Protein AF-A0A9X0WL91-F1 (afdb_monomer_lite)

Sequence (96 aa):
EVLEYWFFERFRGLTAKEIWAMLNLLTPIQETRAYQSIFAEGKASTLKRQLTRRFGPLPAWAGQRIDAATVAQLDGWLDGIFDAANLEDLIGPESG

pLDDT: mean 87.95, std 10.57, range [55.81, 97.94]

Organism: NCBI:txid382777

Secondary structure (DSSP, 8-state):
-HHHHHHHHHTTTS-HHHHHHHHHHH--GGGSHHHHHHHHHHHHHHHHHHHHHHHSSPPHHHHHHHHT--HHHHHHHHHGGGT-SSHHHHH-S---

InterPro domains:
  IPR025587 Domain of unknown function DUF4351 [PF14261] (37-90)

Radius of gyration: 16.28 Å; chains: 1; bounding box: 46×19×41 Å

Foldseek 3Di:
DVPVVVLCVVCVVDDPVRSQVVCCVPPVCCPDPVVFLVLLVVLLVVLLVLQCVVPNHDDPQLSVLSNPDGPVLSVQLVVCVVVAPHSCSRRNDRDD

Structure (mmCIF, N/CA/C/O backbone):
data_AF-A0A9X0WL91-F1
#
_entry.id   AF-A0A9X0WL91-F1
#
loop_
_atom_site.group_PDB
_atom_site.id
_atom_site.type_symbol
_atom_site.labe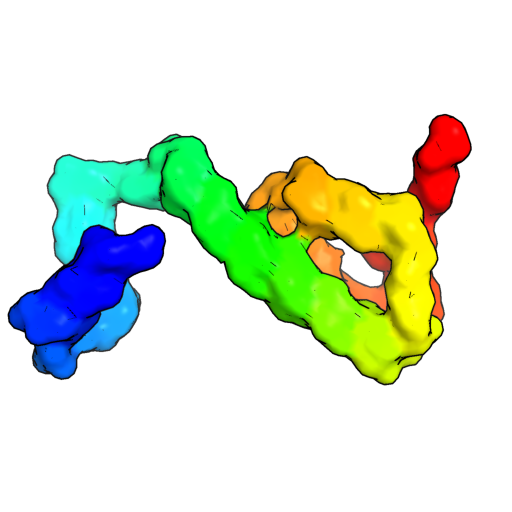l_atom_id
_atom_site.label_alt_id
_atom_site.label_comp_id
_atom_site.label_asym_id
_atom_site.label_entity_id
_atom_site.label_seq_id
_atom_site.pdbx_PDB_ins_code
_atom_site.Cartn_x
_atom_site.Cartn_y
_atom_site.Cartn_z
_atom_site.occupancy
_atom_site.B_iso_or_equiv
_atom_site.auth_seq_id
_atom_site.auth_comp_id
_atom_site.auth_asym_id
_atom_site.auth_atom_id
_atom_site.pdbx_PDB_model_num
ATOM 1 N N . GLU A 1 1 ? -3.907 -11.214 14.414 1.00 62.75 1 GLU A N 1
ATOM 2 C CA . GLU A 1 1 ? -5.200 -11.690 13.867 1.00 62.75 1 GLU A CA 1
ATOM 3 C C . GLU A 1 1 ? -6.265 -11.969 14.936 1.00 62.75 1 GLU A C 1
ATOM 5 O O . GLU A 1 1 ? -7.360 -11.445 14.804 1.00 62.75 1 GLU A O 1
ATOM 10 N N . VAL A 1 2 ? -5.978 -12.699 16.025 1.00 68.12 2 VAL A N 1
ATOM 11 C CA . VAL A 1 2 ? -6.993 -13.157 17.013 1.00 68.12 2 VAL A CA 1
ATOM 12 C C . VAL A 1 2 ? -7.905 -12.055 17.585 1.00 68.12 2 VAL A C 1
ATOM 14 O O . VAL A 1 2 ? -9.084 -12.303 17.809 1.00 68.12 2 VAL A O 1
ATOM 17 N N . LEU A 1 3 ? -7.397 -10.838 17.801 1.00 66.88 3 LEU A N 1
ATOM 18 C CA . LEU A 1 3 ? -8.178 -9.761 18.418 1.00 66.88 3 LEU A CA 1
ATOM 19 C C . LEU A 1 3 ? -9.260 -9.198 17.481 1.00 66.88 3 LEU A C 1
ATOM 21 O O . LEU A 1 3 ? -10.407 -9.061 17.892 1.00 66.88 3 LEU A O 1
ATOM 25 N N . GLU A 1 4 ? -8.913 -8.898 16.226 1.00 65.62 4 GLU A N 1
ATOM 26 C CA . GLU A 1 4 ? -9.868 -8.368 15.241 1.00 65.62 4 GLU A CA 1
ATOM 27 C C . GLU A 1 4 ? -10.943 -9.402 14.921 1.00 65.62 4 GLU A C 1
ATOM 29 O O . GLU A 1 4 ? -12.130 -9.088 14.974 1.00 65.62 4 GLU A O 1
ATOM 34 N N . TYR A 1 5 ? -10.542 -10.655 14.685 1.00 69.81 5 TYR A N 1
ATOM 35 C CA . TYR A 1 5 ? -11.484 -11.755 14.478 1.00 69.81 5 TYR A CA 1
ATOM 36 C C . TYR A 1 5 ? -12.427 -11.932 15.671 1.00 69.81 5 TYR A C 1
ATOM 38 O O . TYR A 1 5 ? -13.637 -12.029 15.475 1.00 69.81 5 TYR A O 1
ATOM 46 N N . TRP A 1 6 ? -11.907 -11.874 16.902 1.00 76.44 6 TRP A N 1
ATOM 47 C CA . TRP A 1 6 ? -12.740 -11.919 18.102 1.00 76.44 6 TRP A CA 1
ATOM 48 C C . TRP A 1 6 ? -13.724 -10.746 18.165 1.00 76.44 6 TRP A C 1
ATOM 50 O O . TRP A 1 6 ? -14.888 -10.942 18.507 1.00 76.44 6 TRP A O 1
ATOM 60 N N . PHE A 1 7 ? -13.301 -9.531 17.800 1.00 74.88 7 PHE A N 1
ATOM 61 C CA . PHE A 1 7 ? -14.187 -8.365 17.750 1.00 74.88 7 PHE A CA 1
ATOM 62 C C . PHE A 1 7 ? -15.300 -8.533 16.709 1.00 74.88 7 PHE A C 1
ATOM 64 O O . PHE A 1 7 ? -16.464 -8.283 17.026 1.00 74.88 7 PHE A O 1
ATOM 71 N N . PHE A 1 8 ? -14.979 -9.013 15.508 1.00 73.25 8 PHE A N 1
ATOM 72 C CA . PHE A 1 8 ? -15.977 -9.297 14.474 1.00 73.25 8 PHE A CA 1
ATOM 73 C C . PHE A 1 8 ? -16.948 -10.414 14.891 1.00 73.25 8 PHE A C 1
ATOM 75 O O . PHE A 1 8 ? -18.152 -10.307 14.655 1.00 73.25 8 PHE A O 1
ATOM 82 N N . GLU A 1 9 ? -16.471 -11.449 15.588 1.00 79.69 9 GLU A N 1
ATOM 83 C CA . GLU A 1 9 ? -17.324 -12.507 16.149 1.00 79.69 9 GLU A CA 1
ATOM 84 C C . GLU A 1 9 ? -18.202 -12.030 17.313 1.00 79.69 9 GLU A C 1
ATOM 86 O O . GLU A 1 9 ? -19.345 -12.481 17.463 1.00 79.69 9 GLU A O 1
ATOM 91 N N . ARG A 1 10 ? -17.677 -11.125 18.145 1.00 85.00 10 ARG A N 1
ATOM 92 C CA . ARG A 1 10 ? -18.357 -10.530 19.303 1.00 85.00 10 ARG A CA 1
ATOM 93 C C . ARG A 1 10 ? -19.451 -9.556 18.870 1.00 85.00 10 ARG A C 1
ATOM 95 O O . ARG A 1 10 ? -20.505 -9.525 19.506 1.00 85.00 10 ARG A O 1
ATOM 102 N N . PHE A 1 11 ? -19.211 -8.787 17.807 1.00 84.75 11 PHE A N 1
ATOM 103 C CA . PHE A 1 11 ? -20.067 -7.697 17.328 1.00 84.75 11 PHE A CA 1
ATOM 104 C C . PHE A 1 11 ? -20.604 -7.948 15.911 1.00 84.75 11 PHE A C 1
ATOM 106 O O . PHE A 1 11 ? -20.516 -7.094 15.036 1.00 84.75 11 PHE A O 1
ATOM 113 N N . ARG A 1 12 ? -21.232 -9.108 15.692 1.00 83.88 12 ARG A N 1
ATOM 114 C CA . ARG A 1 12 ? -21.717 -9.547 14.363 1.00 83.88 12 ARG A CA 1
ATOM 115 C C . ARG A 1 12 ? -22.739 -8.622 13.691 1.00 83.88 12 ARG A C 1
ATOM 117 O O . ARG A 1 12 ? -22.985 -8.762 12.500 1.00 83.88 12 ARG A O 1
ATOM 124 N N . GLY A 1 13 ? -23.389 -7.746 14.457 1.00 88.00 13 GLY A N 1
ATOM 125 C CA . GLY A 1 13 ? -24.374 -6.786 13.948 1.00 88.00 13 GLY A CA 1
ATOM 126 C C . GLY A 1 13 ? -23.772 -5.463 13.478 1.00 88.00 13 GLY A C 1
ATOM 127 O O . GLY A 1 13 ? -24.514 -4.625 12.978 1.00 88.00 13 GLY A O 1
ATOM 128 N N . LEU A 1 14 ? -22.466 -5.263 13.664 1.00 86.19 14 LEU A N 1
ATOM 129 C CA . LEU A 1 14 ? -21.771 -4.042 13.285 1.00 86.19 14 LEU A CA 1
ATOM 130 C C . LEU A 1 14 ? -20.914 -4.278 12.046 1.00 86.19 14 LEU A C 1
ATOM 132 O O . LEU A 1 14 ? -20.265 -5.310 11.876 1.00 86.19 14 LEU A O 1
ATOM 136 N N . THR A 1 15 ? -20.883 -3.274 11.186 1.00 87.88 15 THR A N 1
ATOM 137 C CA . THR A 1 15 ? -19.945 -3.183 10.074 1.00 87.88 15 THR A CA 1
ATOM 138 C C . THR A 1 15 ? -18.522 -2.971 10.590 1.00 87.88 15 THR A C 1
ATOM 140 O O . THR A 1 15 ? -18.301 -2.467 11.693 1.00 87.88 15 THR A O 1
ATOM 143 N N . ALA A 1 16 ? -17.523 -3.267 9.751 1.00 81.50 16 ALA A N 1
ATOM 144 C CA . ALA A 1 16 ? -16.133 -2.935 10.059 1.00 81.50 16 ALA A CA 1
ATOM 145 C C . ALA A 1 16 ? -15.961 -1.457 10.423 1.00 81.50 16 ALA A C 1
ATOM 147 O O . ALA A 1 16 ? -15.303 -1.150 11.409 1.00 81.50 16 ALA A O 1
ATOM 148 N N . LYS A 1 17 ? -16.613 -0.545 9.694 1.00 82.38 17 LYS A N 1
ATOM 149 C CA . LYS A 1 17 ? -16.557 0.893 9.982 1.00 82.38 17 LYS A CA 1
ATOM 150 C C . LYS A 1 17 ? -17.074 1.230 11.387 1.00 82.38 17 LYS A C 1
ATOM 152 O O . LYS A 1 17 ? -16.473 2.056 12.067 1.00 82.38 17 LYS A O 1
ATOM 157 N N . GLU A 1 18 ? -18.160 0.598 11.824 1.00 84.44 18 GLU A N 1
ATOM 158 C CA . GLU A 1 18 ? -18.736 0.807 13.160 1.00 84.44 18 GLU A CA 1
ATOM 159 C C . GLU A 1 18 ? -17.851 0.224 14.267 1.00 84.44 18 GLU A C 1
ATOM 161 O O . GLU A 1 18 ? -17.626 0.886 15.279 1.00 84.44 18 GLU A O 1
ATOM 166 N N . ILE A 1 19 ? -17.276 -0.964 14.052 1.00 81.88 19 ILE A N 1
ATOM 167 C CA . ILE A 1 19 ? -16.315 -1.574 14.985 1.00 81.88 19 ILE A CA 1
ATOM 168 C C . ILE A 1 19 ? -15.069 -0.687 15.122 1.00 81.88 19 ILE A C 1
ATOM 170 O O . ILE A 1 19 ? -14.627 -0.404 16.235 1.00 81.88 19 ILE A O 1
ATOM 174 N N . TRP A 1 20 ? -14.552 -0.172 14.005 1.00 75.88 20 TRP A N 1
ATOM 175 C CA . TRP A 1 20 ? -13.432 0.770 13.984 1.00 75.88 20 TRP A CA 1
ATOM 176 C C . TRP A 1 20 ? -13.738 2.067 14.734 1.00 75.88 20 TRP A C 1
ATOM 178 O O . TRP A 1 20 ? -12.901 2.543 15.500 1.00 75.88 20 TRP A O 1
ATOM 188 N N . ALA A 1 21 ? -14.941 2.621 14.568 1.00 80.44 21 ALA A N 1
ATOM 189 C CA . ALA A 1 21 ? -15.364 3.819 15.289 1.00 80.44 21 ALA A CA 1
ATOM 190 C C . ALA A 1 21 ? -15.436 3.588 16.808 1.00 80.44 21 ALA A C 1
ATOM 192 O O . ALA A 1 21 ? -14.990 4.437 17.578 1.00 80.44 21 ALA A O 1
ATOM 193 N N . MET A 1 22 ? -15.943 2.430 17.246 1.00 75.31 22 MET A N 1
ATOM 194 C CA . MET A 1 22 ? -15.980 2.064 18.666 1.00 75.31 22 MET A CA 1
ATOM 195 C C . MET A 1 22 ? -14.583 1.920 19.269 1.00 75.31 22 MET A C 1
ATOM 197 O O . MET A 1 22 ? -14.340 2.403 20.374 1.00 75.31 22 MET A O 1
ATOM 201 N N . LEU A 1 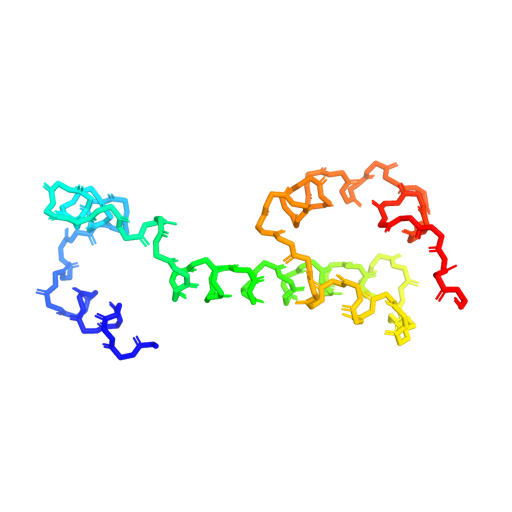23 ? -13.665 1.265 18.557 1.00 71.25 23 LEU A N 1
ATOM 202 C CA . LEU A 1 23 ? -12.300 1.060 19.038 1.00 71.25 23 LEU A CA 1
ATOM 203 C C . LEU A 1 23 ? -11.535 2.386 19.124 1.00 71.25 23 LEU A C 1
ATOM 205 O O . LEU A 1 23 ? -10.917 2.658 20.152 1.00 71.25 23 LEU A O 1
ATOM 209 N N . ASN A 1 24 ? -11.675 3.252 18.116 1.00 68.12 24 ASN A N 1
ATOM 210 C CA . ASN A 1 24 ? -11.011 4.558 18.073 1.00 68.12 24 ASN A CA 1
ATOM 211 C C . ASN A 1 24 ? -11.428 5.526 19.174 1.00 68.12 24 ASN A C 1
ATOM 213 O O . ASN A 1 24 ? -10.640 6.393 19.539 1.00 68.12 24 ASN A O 1
ATOM 217 N N . LEU A 1 25 ? -12.643 5.386 19.708 1.00 67.12 25 LEU A N 1
ATOM 218 C CA . LEU A 1 25 ? -13.106 6.189 20.842 1.00 67.12 25 LEU A CA 1
ATOM 219 C C . LEU A 1 25 ? -12.347 5.873 22.139 1.00 67.12 25 LEU A C 1
ATOM 221 O O . LEU A 1 25 ? -12.266 6.729 23.016 1.00 67.12 25 LEU A O 1
ATOM 225 N N . LEU A 1 26 ? -11.809 4.658 22.273 1.00 63.53 26 LEU A N 1
ATOM 226 C CA . LEU A 1 26 ? -11.150 4.183 23.495 1.00 63.53 26 LEU A CA 1
ATOM 227 C C . LEU A 1 26 ? -9.631 4.079 23.346 1.00 63.53 26 LEU A C 1
ATOM 229 O O . LEU A 1 26 ? -8.903 4.260 24.317 1.00 63.53 26 LEU A O 1
ATOM 233 N N . THR A 1 27 ? -9.143 3.769 22.146 1.00 66.00 27 THR A N 1
ATOM 234 C CA . THR A 1 27 ? -7.713 3.692 21.822 1.00 66.00 27 THR A CA 1
ATOM 235 C C . THR A 1 27 ? -7.523 3.986 20.333 1.00 66.00 27 THR A C 1
ATOM 237 O O . THR A 1 27 ? -8.138 3.299 19.519 1.00 66.00 27 THR A O 1
ATOM 240 N N . PRO A 1 28 ? -6.670 4.950 19.935 1.00 76.25 28 PRO A N 1
ATOM 241 C CA . PRO A 1 28 ? -6.384 5.219 18.527 1.00 76.25 28 PRO A CA 1
ATOM 242 C C . PRO A 1 28 ? -5.505 4.097 17.962 1.00 76.25 28 PRO A C 1
ATOM 244 O O . PRO A 1 28 ? -4.296 4.231 17.785 1.00 76.25 28 PRO A O 1
ATOM 247 N N . ILE A 1 29 ? -6.104 2.932 17.719 1.00 77.56 29 ILE A N 1
ATOM 248 C CA . ILE A 1 29 ? -5.381 1.718 17.340 1.00 77.56 29 ILE A CA 1
ATOM 249 C C . ILE A 1 29 ? -4.635 1.878 16.010 1.00 77.56 29 ILE A C 1
ATOM 251 O O . ILE A 1 29 ? -3.629 1.198 15.822 1.00 77.56 29 ILE A O 1
ATOM 255 N N . GLN A 1 30 ? -5.012 2.839 15.153 1.00 77.81 30 GLN A N 1
ATOM 256 C CA . GLN A 1 30 ? -4.262 3.162 13.930 1.00 77.81 30 GLN A CA 1
ATOM 257 C C . GLN A 1 30 ? -2.865 3.723 14.181 1.00 77.81 30 GLN A C 1
ATOM 259 O O . GLN A 1 30 ? -1.980 3.589 13.335 1.00 77.81 30 GLN A O 1
ATOM 264 N N . GLU A 1 31 ? -2.653 4.349 15.333 1.00 81.88 31 GLU A N 1
ATOM 265 C CA . GLU A 1 31 ? -1.349 4.883 15.719 1.00 81.88 31 GLU A CA 1
ATOM 266 C C . GLU A 1 31 ? -0.430 3.785 16.264 1.00 81.88 31 GLU A C 1
ATOM 268 O O . GLU A 1 31 ? 0.781 3.976 16.392 1.00 81.88 31 GLU A O 1
ATOM 273 N N . THR A 1 32 ? -0.978 2.605 16.565 1.00 85.88 32 THR A N 1
ATOM 274 C CA . THR A 1 32 ? -0.172 1.494 17.059 1.00 85.88 32 THR A CA 1
ATOM 275 C C . THR A 1 32 ? 0.660 0.894 15.933 1.00 85.88 32 THR A C 1
ATOM 277 O O . THR A 1 32 ? 0.176 0.620 14.833 1.00 85.88 32 THR A O 1
ATOM 280 N N . ARG A 1 33 ? 1.925 0.597 16.242 1.00 85.62 33 ARG A N 1
ATOM 281 C CA . ARG A 1 33 ? 2.826 -0.103 15.313 1.00 85.62 33 ARG A CA 1
ATOM 282 C C . ARG A 1 33 ? 2.262 -1.451 14.860 1.00 85.62 33 ARG A C 1
ATOM 284 O O . ARG A 1 33 ? 2.448 -1.828 13.711 1.00 85.62 33 ARG A O 1
ATOM 291 N N . ALA A 1 34 ? 1.563 -2.158 15.751 1.00 84.38 34 ALA A N 1
ATOM 292 C CA . ALA A 1 34 ? 0.952 -3.447 15.445 1.00 84.38 34 ALA A CA 1
ATOM 293 C C . ALA A 1 34 ? -0.105 -3.324 14.339 1.00 84.38 34 ALA A C 1
ATOM 295 O O . ALA A 1 34 ? -0.060 -4.077 13.369 1.00 84.38 34 ALA A O 1
ATOM 296 N N . TYR A 1 35 ? -1.009 -2.346 14.449 1.00 84.81 35 TYR A N 1
ATOM 297 C CA . TYR A 1 35 ? -1.998 -2.102 13.404 1.00 84.81 35 TYR A CA 1
ATOM 298 C C . TYR A 1 35 ? -1.348 -1.680 12.088 1.00 84.81 35 TYR A C 1
ATOM 300 O O . TYR A 1 35 ? -1.688 -2.211 11.035 1.00 84.81 35 TYR A O 1
ATOM 308 N N . GLN A 1 36 ? -0.385 -0.757 12.144 1.00 87.31 36 GLN A N 1
ATOM 309 C CA . GLN A 1 36 ? 0.315 -0.287 10.950 1.00 87.31 36 GLN A CA 1
ATOM 310 C C . GLN A 1 36 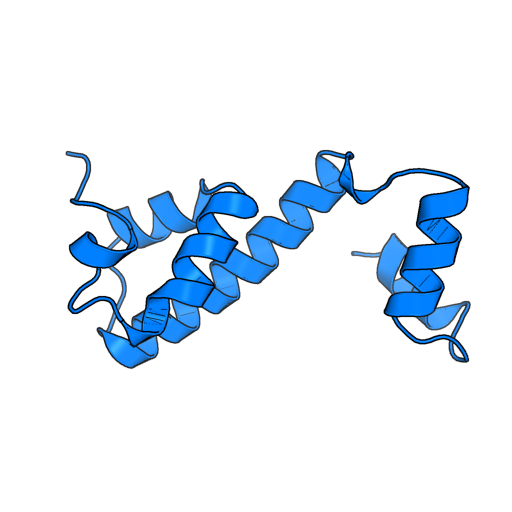? 1.024 -1.431 10.215 1.00 87.31 36 GLN A C 1
ATOM 312 O O . GLN A 1 36 ? 0.953 -1.470 8.992 1.00 87.31 36 GLN A O 1
ATOM 317 N N . SER A 1 37 ? 1.634 -2.379 10.939 1.00 88.00 37 SER A N 1
ATOM 318 C CA . SER A 1 37 ? 2.259 -3.576 10.351 1.00 88.00 37 SER A CA 1
ATOM 319 C C . SER A 1 37 ? 1.235 -4.469 9.657 1.00 88.00 37 SER A C 1
ATOM 321 O O . SER A 1 37 ? 1.373 -4.740 8.469 1.00 88.00 37 SER A O 1
ATOM 323 N N . ILE A 1 38 ? 0.165 -4.859 10.362 1.00 89.25 38 ILE A N 1
ATOM 324 C CA . ILE A 1 38 ? -0.887 -5.736 9.816 1.00 89.25 38 ILE A CA 1
ATOM 325 C C . ILE A 1 38 ? -1.503 -5.111 8.560 1.00 89.25 38 ILE A C 1
ATOM 327 O O . ILE A 1 38 ? -1.709 -5.771 7.539 1.00 89.25 38 ILE A O 1
ATOM 331 N N . PHE A 1 39 ? -1.779 -3.812 8.621 1.00 89.06 39 PHE A N 1
ATOM 332 C CA . PHE A 1 39 ? -2.389 -3.096 7.516 1.00 89.06 39 PHE A CA 1
ATOM 333 C C . PHE A 1 39 ? -1.424 -2.921 6.335 1.00 89.06 39 PHE A C 1
ATOM 335 O O . PHE A 1 39 ? -1.837 -3.084 5.184 1.00 89.06 39 PHE A O 1
ATOM 342 N N . ALA A 1 40 ? -0.140 -2.650 6.596 1.00 93.56 40 ALA A N 1
ATOM 343 C CA . ALA A 1 40 ? 0.891 -2.595 5.563 1.00 93.56 40 ALA A CA 1
ATOM 344 C C . ALA A 1 40 ? 1.067 -3.953 4.869 1.00 93.56 40 ALA A C 1
ATOM 346 O O . ALA A 1 40 ? 1.047 -4.003 3.644 1.00 93.56 40 ALA A O 1
ATOM 347 N N . GLU A 1 41 ? 1.131 -5.059 5.613 1.00 94.31 41 GLU A N 1
ATOM 348 C CA . GLU A 1 41 ? 1.241 -6.417 5.058 1.00 94.31 41 GLU A CA 1
ATOM 349 C C . GLU A 1 41 ? 0.072 -6.750 4.112 1.00 94.31 41 GLU A C 1
ATOM 351 O O . GLU A 1 41 ? 0.272 -7.242 2.994 1.00 94.31 41 GLU A O 1
ATOM 356 N N . GLY A 1 42 ? -1.160 -6.411 4.509 1.00 95.00 42 GLY A N 1
ATOM 357 C CA . GLY A 1 42 ? -2.349 -6.600 3.673 1.00 95.00 42 GLY A CA 1
ATOM 358 C C . GLY A 1 42 ? -2.312 -5.786 2.372 1.00 95.00 42 GLY A C 1
ATOM 359 O O . GLY A 1 42 ? -2.653 -6.296 1.292 1.00 95.00 42 GLY A O 1
ATOM 360 N N . LYS A 1 43 ? -1.854 -4.530 2.446 1.00 97.06 43 LYS A N 1
ATOM 361 C CA . LYS A 1 43 ? -1.684 -3.664 1.269 1.00 97.06 43 LYS A CA 1
ATOM 362 C C . LYS A 1 43 ? -0.550 -4.131 0.370 1.00 97.06 43 LYS A C 1
ATOM 364 O O . LYS A 1 43 ? -0.760 -4.238 -0.835 1.00 97.06 43 LYS A O 1
ATOM 369 N N . ALA A 1 44 ? 0.599 -4.482 0.939 1.00 97.75 44 ALA A N 1
ATOM 370 C CA . ALA A 1 44 ? 1.753 -5.024 0.234 1.00 97.75 44 ALA A CA 1
ATOM 371 C C . ALA A 1 44 ? 1.375 -6.281 -0.560 1.00 97.75 44 ALA A C 1
ATOM 373 O O . ALA A 1 44 ? 1.631 -6.361 -1.762 1.00 97.75 44 ALA A O 1
ATOM 374 N N . SER A 1 45 ? 0.671 -7.228 0.067 1.00 97.81 45 SER A N 1
ATOM 375 C CA . SER A 1 45 ? 0.157 -8.433 -0.599 1.00 97.81 45 SER A CA 1
ATOM 376 C C . SER A 1 45 ? -0.780 -8.102 -1.769 1.00 97.81 45 SER A C 1
ATOM 378 O O . SER A 1 45 ? -0.692 -8.691 -2.854 1.00 97.81 45 SER A O 1
ATOM 380 N N . THR A 1 46 ? -1.666 -7.120 -1.583 1.00 97.69 46 THR A N 1
ATOM 381 C CA . THR A 1 46 ? -2.578 -6.669 -2.640 1.00 97.69 46 THR A CA 1
ATOM 382 C C . THR A 1 46 ? -1.840 -6.007 -3.793 1.00 97.69 46 THR A C 1
ATOM 384 O O . THR A 1 46 ? -2.056 -6.401 -4.940 1.00 97.69 46 THR A O 1
ATOM 387 N N . LEU A 1 47 ? -0.937 -5.074 -3.505 1.00 97.75 47 LEU A N 1
ATOM 388 C CA . LEU A 1 47 ? -0.129 -4.395 -4.507 1.00 97.75 47 LEU A CA 1
ATOM 389 C C . LEU A 1 47 ? 0.709 -5.400 -5.304 1.00 97.75 47 LEU A C 1
ATOM 391 O O . LEU A 1 47 ? 0.648 -5.402 -6.531 1.00 97.75 47 LEU A O 1
ATOM 395 N N . LYS A 1 48 ? 1.396 -6.332 -4.629 1.00 97.75 48 LYS A N 1
ATOM 396 C CA . LYS A 1 48 ? 2.182 -7.383 -5.290 1.00 97.75 48 LYS A CA 1
ATOM 397 C C . LYS A 1 48 ? 1.346 -8.197 -6.269 1.00 97.75 48 LYS A C 1
ATOM 399 O O . LYS A 1 48 ? 1.748 -8.398 -7.409 1.00 97.75 48 LYS A O 1
ATOM 404 N N . ARG A 1 49 ? 0.155 -8.637 -5.853 1.00 97.88 49 ARG A N 1
ATOM 405 C CA . ARG A 1 49 ? -0.757 -9.401 -6.718 1.00 97.88 49 ARG A CA 1
ATOM 406 C C . ARG A 1 49 ? -1.169 -8.610 -7.959 1.00 97.88 49 ARG A C 1
ATOM 408 O O . ARG A 1 49 ? -1.243 -9.194 -9.038 1.00 97.88 49 ARG A O 1
ATOM 415 N N . GLN A 1 50 ? -1.465 -7.319 -7.816 1.00 97.00 50 GLN A N 1
ATOM 416 C CA . GLN A 1 50 ? -1.873 -6.487 -8.948 1.00 97.00 50 GLN A CA 1
ATOM 417 C C . GLN A 1 50 ? -0.706 -6.194 -9.895 1.00 97.00 50 GLN A C 1
ATOM 419 O O . GLN A 1 50 ? -0.860 -6.324 -11.107 1.00 97.00 50 GLN A O 1
ATOM 424 N N . LEU A 1 51 ? 0.478 -5.897 -9.358 1.00 96.75 51 LEU A N 1
ATOM 425 C CA . LEU A 1 51 ? 1.673 -5.695 -10.172 1.00 96.75 51 LEU A CA 1
ATOM 426 C C . LEU A 1 51 ? 2.069 -6.968 -10.917 1.00 96.75 51 LEU A C 1
ATOM 428 O O . LEU A 1 51 ? 2.333 -6.895 -12.112 1.00 96.75 51 LEU A O 1
ATOM 432 N N . THR A 1 52 ? 1.990 -8.138 -10.273 1.00 96.94 52 THR A N 1
ATOM 433 C CA . THR A 1 52 ? 2.232 -9.418 -10.952 1.00 96.94 52 THR A CA 1
ATOM 434 C C . THR A 1 52 ? 1.280 -9.639 -12.127 1.00 96.94 52 THR A C 1
ATOM 436 O O . THR A 1 52 ? 1.673 -10.174 -13.161 1.00 96.94 52 THR A O 1
ATOM 439 N N . ARG A 1 53 ? 0.017 -9.216 -11.994 1.00 96.31 53 ARG A N 1
ATOM 440 C CA . ARG A 1 53 ? -0.977 -9.318 -13.074 1.00 96.31 53 ARG A CA 1
ATOM 441 C C . ARG A 1 53 ? -0.711 -8.343 -14.218 1.00 96.31 53 ARG A C 1
ATOM 443 O O . ARG A 1 53 ? -1.000 -8.686 -15.358 1.00 96.31 53 ARG A O 1
ATOM 450 N N . ARG A 1 54 ? -0.205 -7.144 -13.921 1.00 95.19 54 ARG A N 1
ATOM 451 C CA . ARG A 1 54 ? -0.011 -6.071 -14.909 1.00 95.19 54 ARG A CA 1
ATOM 452 C C . ARG A 1 54 ? 1.332 -6.158 -15.631 1.00 95.19 54 ARG A C 1
ATOM 454 O O . ARG A 1 54 ? 1.385 -5.939 -16.834 1.00 95.19 54 ARG A O 1
ATOM 461 N N . PHE A 1 55 ? 2.393 -6.489 -14.902 1.00 94.44 55 PHE A N 1
ATOM 462 C CA . PHE A 1 55 ? 3.776 -6.431 -15.377 1.00 94.44 55 PHE A CA 1
ATOM 463 C C . PHE A 1 55 ? 4.475 -7.799 -15.416 1.00 94.44 55 PHE A C 1
ATOM 465 O O . PHE A 1 55 ? 5.608 -7.890 -15.880 1.00 94.44 55 PHE A O 1
ATOM 472 N N . GLY A 1 56 ? 3.810 -8.871 -14.972 1.00 94.06 56 GLY A N 1
ATOM 473 C CA . GLY A 1 56 ? 4.411 -10.201 -14.859 1.00 94.06 56 GLY A CA 1
ATOM 474 C C . GLY A 1 56 ? 5.161 -10.406 -13.535 1.00 94.06 56 GLY A C 1
ATOM 475 O O . GLY A 1 56 ? 5.028 -9.596 -12.620 1.00 94.06 56 GLY A O 1
ATOM 476 N N . PRO A 1 57 ? 5.914 -11.510 -13.381 1.00 95.88 57 PRO A N 1
ATOM 477 C CA . PRO A 1 57 ? 6.568 -11.86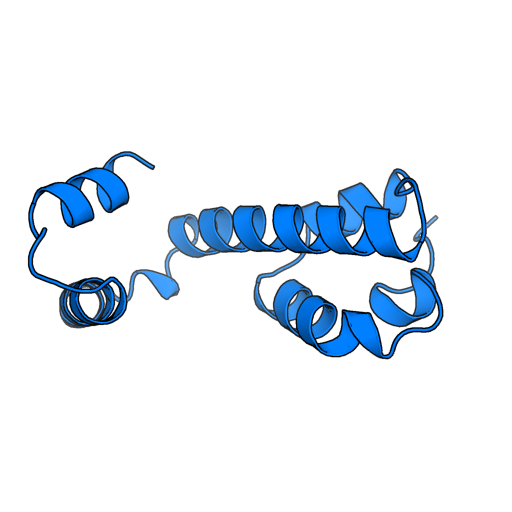8 -12.123 1.00 95.88 57 PRO A CA 1
ATOM 478 C C . PRO A 1 57 ? 7.403 -10.728 -11.535 1.00 95.88 57 PRO A C 1
ATOM 480 O O . PRO A 1 57 ? 8.232 -10.135 -12.223 1.00 95.88 57 PRO A O 1
ATOM 483 N N . LEU A 1 58 ? 7.202 -10.444 -10.246 1.00 96.12 58 LEU A N 1
ATOM 484 C CA . LEU A 1 58 ? 7.931 -9.372 -9.580 1.00 96.12 58 LEU A CA 1
ATOM 485 C C . LEU A 1 58 ? 9.401 -9.749 -9.357 1.00 96.12 58 LEU A C 1
ATOM 487 O O . LEU A 1 58 ? 9.669 -10.813 -8.788 1.00 96.12 58 LEU A O 1
ATOM 491 N N . PRO A 1 59 ? 10.351 -8.871 -9.725 1.00 96.12 59 PRO A N 1
ATOM 492 C CA . PRO A 1 59 ? 11.747 -9.047 -9.358 1.00 96.12 59 PRO A CA 1
ATOM 493 C C . PRO A 1 59 ? 11.931 -8.916 -7.838 1.00 96.12 59 PRO A C 1
ATOM 495 O O . PRO A 1 59 ? 11.130 -8.284 -7.141 1.00 96.12 59 PRO A O 1
ATOM 498 N N . ALA A 1 60 ? 13.009 -9.506 -7.315 1.00 95.38 60 ALA A N 1
ATOM 499 C CA . ALA A 1 60 ? 13.259 -9.583 -5.873 1.00 95.38 60 ALA A CA 1
ATOM 500 C C . ALA A 1 60 ? 13.332 -8.199 -5.202 1.00 95.38 60 ALA A C 1
ATOM 502 O O . ALA A 1 60 ? 12.738 -8.008 -4.140 1.00 95.38 60 ALA A O 1
ATOM 503 N N . TRP A 1 61 ? 13.984 -7.225 -5.848 1.00 95.69 61 TRP A N 1
ATOM 504 C CA . TRP A 1 61 ? 14.099 -5.854 -5.344 1.00 95.69 61 TRP A CA 1
ATOM 505 C C . TRP A 1 61 ? 12.728 -5.189 -5.161 1.00 95.69 61 TRP A C 1
ATOM 507 O O . TRP A 1 61 ? 12.484 -4.525 -4.153 1.00 95.69 61 TRP A O 1
ATOM 517 N N . ALA A 1 62 ? 11.800 -5.413 -6.099 1.00 96.62 62 ALA A N 1
ATOM 518 C CA . ALA A 1 62 ? 10.460 -4.840 -6.047 1.00 96.62 62 ALA A CA 1
ATOM 519 C C . ALA A 1 62 ? 9.665 -5.469 -4.902 1.00 96.62 62 ALA A C 1
ATOM 521 O O . ALA A 1 62 ? 9.013 -4.767 -4.132 1.00 96.62 62 ALA A O 1
ATOM 522 N N . GLY A 1 63 ? 9.775 -6.793 -4.746 1.00 96.44 63 GLY A N 1
ATOM 523 C CA . GLY A 1 63 ? 9.157 -7.519 -3.643 1.00 96.44 63 GLY A CA 1
ATOM 524 C C . GLY A 1 63 ? 9.601 -7.000 -2.274 1.00 96.44 63 GLY A C 1
ATOM 525 O O . GLY A 1 63 ? 8.748 -6.689 -1.445 1.00 96.44 63 GLY A O 1
ATOM 526 N N . GLN A 1 64 ? 10.914 -6.850 -2.075 1.00 96.00 64 GLN A N 1
ATOM 527 C CA . GLN A 1 64 ? 11.500 -6.346 -0.828 1.00 96.00 64 GLN A CA 1
ATOM 528 C C . GLN A 1 64 ? 11.119 -4.891 -0.551 1.00 96.00 64 GLN A C 1
ATOM 530 O O . GLN A 1 64 ? 10.777 -4.550 0.580 1.00 96.00 64 GLN A O 1
ATOM 535 N N . ARG A 1 65 ? 11.123 -4.034 -1.580 1.00 96.62 65 ARG A N 1
ATOM 536 C CA . ARG A 1 65 ? 10.704 -2.636 -1.436 1.00 96.62 65 ARG A CA 1
ATOM 537 C C . ARG A 1 65 ? 9.247 -2.523 -1.007 1.00 96.62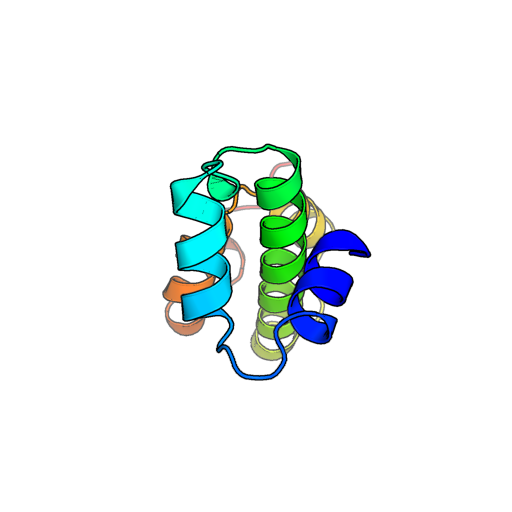 65 ARG A C 1
ATOM 539 O O . ARG A 1 65 ? 8.933 -1.697 -0.159 1.00 96.62 65 ARG A O 1
ATOM 546 N N . ILE A 1 66 ? 8.375 -3.353 -1.576 1.00 97.19 66 ILE A N 1
ATOM 547 C CA . ILE A 1 66 ? 6.956 -3.366 -1.221 1.00 97.19 66 ILE A CA 1
ATOM 548 C C . ILE A 1 66 ? 6.749 -3.868 0.216 1.00 97.19 66 ILE A C 1
ATOM 550 O O . ILE A 1 66 ? 5.924 -3.307 0.927 1.00 97.19 66 ILE A O 1
ATOM 554 N N . ASP A 1 67 ? 7.514 -4.865 0.671 1.00 96.44 67 ASP A N 1
ATOM 555 C CA . ASP A 1 67 ? 7.424 -5.365 2.055 1.00 96.44 67 ASP A CA 1
ATOM 556 C C . ASP A 1 67 ? 7.928 -4.359 3.096 1.00 96.44 67 ASP A C 1
ATOM 558 O O . ASP A 1 67 ? 7.416 -4.312 4.210 1.00 96.44 67 ASP A O 1
ATOM 562 N N . ALA A 1 68 ? 8.924 -3.548 2.740 1.00 95.31 68 ALA A N 1
ATOM 563 C CA . ALA A 1 68 ? 9.488 -2.529 3.623 1.00 95.31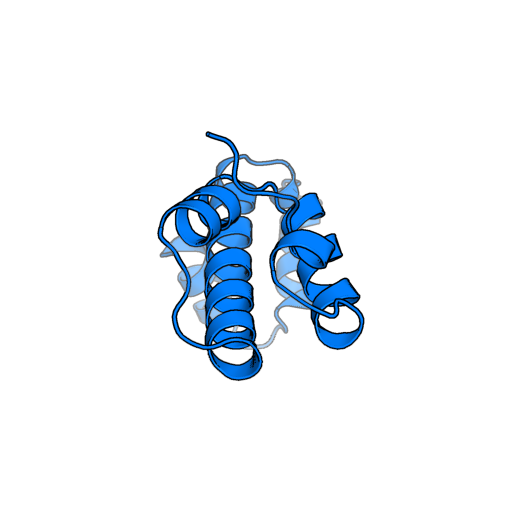 68 ALA A CA 1
ATOM 564 C C . ALA A 1 68 ? 8.710 -1.199 3.604 1.00 95.31 68 ALA A C 1
ATOM 566 O O . ALA A 1 68 ? 9.067 -0.265 4.326 1.00 95.31 68 ALA A O 1
ATOM 567 N N . ALA A 1 69 ? 7.687 -1.078 2.757 1.00 96.31 69 ALA A N 1
ATOM 568 C CA . ALA A 1 69 ? 6.990 0.176 2.537 1.00 96.31 69 ALA A CA 1
ATOM 569 C C . ALA A 1 69 ? 6.022 0.520 3.670 1.00 96.31 69 ALA A C 1
ATOM 571 O O . ALA A 1 69 ? 5.331 -0.325 4.239 1.00 96.31 69 ALA A O 1
ATOM 572 N N . THR A 1 70 ? 5.929 1.813 3.962 1.00 94.12 70 THR A N 1
ATOM 573 C CA . THR A 1 70 ? 4.921 2.338 4.885 1.00 94.12 70 THR A CA 1
ATOM 574 C C . THR A 1 70 ? 3.523 2.255 4.272 1.00 94.12 70 THR A C 1
ATOM 576 O O . THR A 1 70 ? 3.361 2.266 3.051 1.00 94.12 70 THR A O 1
ATOM 579 N N . VAL A 1 71 ? 2.489 2.267 5.120 1.00 93.12 71 VAL A N 1
ATOM 580 C CA . VAL A 1 71 ? 1.081 2.314 4.679 1.00 93.12 71 VAL A CA 1
ATOM 581 C C . VAL A 1 71 ? 0.840 3.444 3.671 1.00 93.12 71 VAL A C 1
ATOM 583 O O . VAL A 1 71 ? 0.192 3.216 2.657 1.00 93.12 71 VAL A O 1
ATOM 586 N N . ALA A 1 72 ? 1.403 4.632 3.914 1.00 94.00 72 ALA A N 1
ATOM 587 C CA . ALA A 1 72 ? 1.234 5.791 3.039 1.00 94.00 72 ALA A CA 1
ATOM 588 C C . ALA A 1 72 ? 1.887 5.602 1.658 1.00 94.00 72 ALA A C 1
ATOM 590 O O . ALA A 1 72 ? 1.312 5.998 0.648 1.00 94.00 72 ALA A O 1
ATOM 591 N N . GLN A 1 73 ? 3.065 4.971 1.595 1.00 96.50 73 GLN A N 1
ATOM 592 C CA . GLN A 1 73 ? 3.700 4.635 0.315 1.00 96.50 73 GLN A CA 1
ATOM 593 C C . GLN A 1 73 ? 2.876 3.600 -0.453 1.00 96.50 73 GLN A C 1
ATOM 595 O O . GLN A 1 73 ? 2.646 3.763 -1.646 1.00 96.50 73 GLN A O 1
ATOM 600 N N . LEU A 1 74 ? 2.393 2.568 0.243 1.00 97.81 74 LEU A N 1
ATOM 601 C CA . LEU A 1 74 ? 1.549 1.534 -0.350 1.00 97.81 74 LEU A CA 1
ATOM 602 C C . LEU A 1 74 ? 0.238 2.109 -0.896 1.00 97.81 74 LEU A C 1
ATOM 604 O O . LEU A 1 74 ? -0.190 1.683 -1.963 1.00 97.81 74 LEU A O 1
ATOM 608 N N . ASP A 1 75 ? -0.371 3.075 -0.205 1.00 96.75 75 ASP A N 1
ATOM 609 C CA . ASP A 1 75 ? -1.546 3.800 -0.704 1.00 96.75 75 ASP A CA 1
ATOM 610 C C . ASP A 1 75 ? -1.241 4.568 -1.984 1.00 96.75 75 ASP A C 1
ATOM 612 O O . ASP A 1 75 ? -1.909 4.355 -2.992 1.00 96.75 75 ASP A O 1
ATOM 616 N N . GLY A 1 76 ? -0.173 5.371 -1.988 1.00 97.50 76 GLY A N 1
ATOM 617 C CA . GLY A 1 76 ? 0.229 6.106 -3.187 1.00 97.50 76 GLY A CA 1
ATOM 618 C C . GLY A 1 76 ? 0.489 5.187 -4.385 1.00 97.50 76 GLY A C 1
ATOM 619 O O . GLY A 1 76 ? 0.109 5.504 -5.510 1.00 97.50 76 GLY A O 1
ATOM 620 N N . TRP A 1 77 ? 1.085 4.016 -4.153 1.00 97.94 77 TRP A N 1
ATOM 621 C CA . TRP A 1 77 ? 1.312 3.034 -5.212 1.00 97.94 77 TRP A CA 1
ATOM 622 C C . TRP A 1 77 ? 0.048 2.296 -5.647 1.00 97.94 77 TRP A C 1
ATOM 624 O O . TRP A 1 77 ? -0.069 1.959 -6.820 1.00 97.94 77 TRP A O 1
ATOM 634 N N . LEU A 1 78 ? -0.891 2.017 -4.739 1.00 97.19 78 LEU A N 1
ATOM 635 C CA . LEU A 1 78 ? -2.179 1.413 -5.089 1.00 97.19 78 LEU A CA 1
ATOM 636 C C . LEU A 1 78 ? -3.038 2.372 -5.916 1.00 97.19 78 LEU A C 1
ATOM 638 O O . LEU A 1 78 ? -3.670 1.926 -6.871 1.00 97.19 78 LEU A O 1
ATOM 642 N N . ASP A 1 79 ? -3.008 3.663 -5.595 1.00 96.94 79 ASP A N 1
ATOM 643 C CA . ASP A 1 79 ? -3.716 4.697 -6.349 1.00 96.94 79 ASP A CA 1
ATOM 644 C C . ASP A 1 79 ? -3.080 4.911 -7.732 1.00 96.94 79 ASP A C 1
ATOM 646 O O . ASP A 1 79 ? -3.781 4.943 -8.740 1.00 96.94 79 ASP A O 1
ATOM 650 N N . GLY A 1 80 ? -1.744 4.969 -7.806 1.00 95.62 80 GLY A N 1
ATOM 651 C CA . GLY A 1 80 ? -1.003 5.166 -9.059 1.00 95.62 80 GLY A CA 1
ATOM 652 C C . GLY A 1 80 ? -0.836 3.910 -9.922 1.00 95.62 80 GLY A C 1
ATOM 653 O O . GLY A 1 80 ? -0.241 3.969 -11.004 1.00 95.62 80 GLY A O 1
ATOM 654 N N . ILE A 1 81 ? -1.334 2.752 -9.473 1.00 94.44 81 ILE A N 1
ATOM 655 C CA . ILE A 1 81 ? -1.036 1.464 -10.108 1.00 94.44 81 ILE A CA 1
ATOM 656 C C . ILE A 1 81 ? -1.564 1.353 -11.534 1.00 94.44 81 ILE A C 1
ATOM 658 O O . ILE A 1 81 ? -1.073 0.512 -12.276 1.00 94.44 81 ILE A O 1
ATOM 662 N N . PHE A 1 82 ? -2.569 2.132 -11.927 1.00 90.44 82 PHE A N 1
ATOM 663 C CA . PHE A 1 82 ? -3.118 2.090 -13.284 1.00 90.44 82 PHE A CA 1
ATOM 664 C C . PHE A 1 82 ? -2.491 3.137 -14.212 1.00 90.44 82 PHE A C 1
ATOM 666 O O . PHE A 1 82 ? -2.568 2.970 -15.429 1.00 90.44 82 PHE A O 1
ATOM 673 N N . ASP A 1 83 ? -1.793 4.126 -13.652 1.00 94.88 83 ASP A N 1
ATOM 674 C CA . ASP A 1 83 ? -1.193 5.237 -14.396 1.00 94.88 83 ASP A CA 1
ATOM 675 C C . ASP A 1 83 ? 0.282 4.993 -14.738 1.00 94.88 83 ASP A C 1
ATOM 677 O O . ASP A 1 83 ? 0.753 5.412 -15.794 1.00 94.88 83 ASP A O 1
ATOM 681 N N . ALA A 1 84 ? 1.021 4.277 -13.884 1.00 94.94 84 ALA A N 1
ATOM 682 C CA . ALA A 1 84 ? 2.437 3.979 -14.120 1.00 94.94 84 ALA A CA 1
ATOM 683 C C . ALA A 1 84 ? 2.646 3.148 -15.399 1.00 94.94 84 ALA A C 1
ATOM 685 O O . ALA A 1 84 ? 1.857 2.239 -15.658 1.00 94.94 84 ALA A O 1
ATOM 686 N N . ALA A 1 85 ? 3.699 3.379 -16.189 1.00 93.94 85 ALA A N 1
ATOM 687 C CA . ALA A 1 85 ? 3.948 2.565 -17.387 1.00 93.94 85 ALA A CA 1
ATOM 688 C C . ALA A 1 85 ? 4.753 1.292 -17.078 1.00 93.94 85 ALA A C 1
ATOM 690 O O . ALA A 1 85 ? 4.650 0.303 -17.804 1.00 93.94 85 ALA A O 1
ATOM 691 N N . ASN A 1 86 ? 5.527 1.296 -15.993 1.00 93.50 86 ASN A N 1
ATOM 692 C CA . ASN A 1 86 ? 6.338 0.166 -15.542 1.00 93.50 86 ASN A CA 1
ATOM 693 C C . ASN A 1 86 ? 6.515 0.173 -14.005 1.00 93.50 86 ASN A C 1
ATOM 695 O O . ASN A 1 86 ? 5.961 1.024 -13.306 1.00 93.50 86 ASN A O 1
ATOM 699 N N . LEU A 1 87 ? 7.263 -0.801 -13.469 1.00 94.69 87 LEU A N 1
ATOM 700 C CA . LEU A 1 87 ? 7.536 -0.897 -12.029 1.00 94.69 87 LEU A CA 1
ATOM 701 C C . LEU A 1 87 ? 8.333 0.303 -11.504 1.00 94.69 87 LEU A C 1
ATOM 703 O O . LEU A 1 87 ? 8.002 0.825 -10.445 1.00 94.69 87 LEU A O 1
ATOM 707 N N . GLU A 1 88 ? 9.357 0.748 -12.225 1.00 94.75 88 GLU A N 1
ATOM 708 C CA . GLU A 1 88 ? 10.229 1.841 -11.786 1.00 94.75 88 GLU A CA 1
ATOM 709 C C . GLU A 1 88 ? 9.489 3.178 -11.720 1.00 94.75 88 GLU A C 1
ATOM 711 O O . GLU A 1 88 ? 9.702 3.943 -10.781 1.00 94.75 88 GLU A O 1
ATOM 716 N N . ASP A 1 89 ? 8.555 3.421 -12.642 1.00 95.75 89 ASP A N 1
ATOM 717 C CA . ASP A 1 89 ? 7.688 4.603 -12.609 1.00 95.75 89 ASP A CA 1
ATOM 718 C C . ASP A 1 89 ? 6.814 4.641 -11.348 1.00 95.75 89 ASP A C 1
ATOM 720 O O . ASP A 1 89 ? 6.519 5.714 -10.827 1.00 95.75 89 ASP A O 1
ATOM 724 N N . LEU A 1 90 ? 6.375 3.471 -10.865 1.00 96.38 90 LEU A N 1
ATOM 725 C CA . LEU A 1 90 ? 5.472 3.381 -9.720 1.00 96.38 90 LEU A CA 1
ATOM 726 C C . LEU A 1 90 ? 6.221 3.391 -8.388 1.00 96.38 90 LEU A C 1
ATOM 728 O O . LEU A 1 90 ? 5.889 4.157 -7.487 1.00 96.38 90 LEU A O 1
ATOM 732 N N . ILE A 1 91 ? 7.194 2.491 -8.244 1.00 95.69 91 ILE A N 1
ATOM 733 C CA . ILE A 1 91 ? 7.854 2.204 -6.966 1.00 95.69 91 ILE A CA 1
ATOM 734 C C . ILE A 1 91 ? 9.304 2.696 -6.920 1.00 95.69 91 ILE A C 1
ATOM 736 O O . ILE A 1 91 ? 9.985 2.467 -5.920 1.00 95.69 91 ILE A O 1
ATOM 740 N N . GLY A 1 92 ? 9.782 3.377 -7.964 1.00 93.56 92 GLY A N 1
ATOM 741 C CA . GLY A 1 92 ? 11.153 3.875 -8.113 1.00 93.56 92 GLY A CA 1
ATOM 742 C C . GLY A 1 92 ? 12.115 2.860 -8.755 1.00 93.56 92 GLY A C 1
ATOM 743 O O . GLY A 1 92 ? 11.813 1.665 -8.793 1.00 93.56 92 GLY A O 1
ATOM 744 N N . PRO A 1 93 ? 13.313 3.295 -9.188 1.00 91.88 93 PRO A N 1
ATOM 745 C CA . PRO A 1 93 ? 14.314 2.433 -9.835 1.00 91.88 93 PRO A CA 1
ATOM 746 C C . PRO A 1 93 ? 14.888 1.388 -8.871 1.00 91.88 93 PRO A C 1
ATOM 748 O O . PRO A 1 93 ? 14.820 1.587 -7.657 1.00 91.88 93 PRO A O 1
ATOM 751 N N . GLU A 1 94 ? 15.474 0.297 -9.371 1.00 87.62 94 GLU A N 1
ATOM 752 C CA . GLU A 1 94 ? 16.182 -0.690 -8.539 1.00 87.62 94 GLU A CA 1
ATOM 753 C C . GLU A 1 94 ? 17.268 0.001 -7.692 1.00 87.62 94 GLU A C 1
ATOM 755 O O . GLU A 1 94 ? 18.119 0.729 -8.203 1.00 87.62 94 GLU A O 1
ATOM 760 N N . SER A 1 95 ? 17.211 -0.181 -6.370 1.00 71.50 95 SER A N 1
ATOM 761 C CA . SER A 1 95 ? 18.295 0.255 -5.488 1.00 71.50 95 SER A CA 1
ATOM 762 C C . SER A 1 95 ? 19.359 -0.835 -5.519 1.00 71.50 95 SER A C 1
ATOM 764 O O . SER A 1 95 ? 19.136 -1.895 -4.938 1.00 71.50 95 SER A O 1
ATOM 766 N N . GLY A 1 96 ? 20.445 -0.592 -6.257 1.00 55.81 96 GLY A N 1
ATOM 767 C CA . GLY A 1 96 ? 21.635 -1.450 -6.264 1.00 55.81 96 GLY A CA 1
ATOM 768 C C . GLY A 1 96 ? 22.391 -1.453 -4.942 1.00 55.81 96 GLY A C 1
ATOM 769 O O . GLY A 1 96 ? 22.213 -0.498 -4.149 1.00 55.81 96 GLY A O 1
#